Protein AF-A0A382X7W5-F1 (afdb_monomer)

Organism: NCBI:txid408172

Nearest PDB structures (foldseek):
  3k3s-assembly3_C  TM=9.653E-01  e=2.420E-07  Shigella flexneri 2a str. 2457T
  6u7l-assembly2_C  TM=8.915E-01  e=2.288E-05  Escherichia coli K-12
  6u7l-assembly1_A  TM=8.944E-01  e=7.134E-05  Escherichia coli K-12
  3laz-assembly2_B-3  TM=7.871E-01  e=1.912E-05  Escherichia coli CFT073
  6u7l-assembly1_B  TM=8.811E-01  e=1.152E-04  Escherichia coli K-12

Sequence (98 aa):
MKPPSAEFPLNEIGRLPEPVDNVAIATRRLEAGTRITTDDRSFSVSHAIMEGHRFAVRPITAGEAVLSWGLPFGTAIRDMAAGDYVCNQEILEALTVR

Structure (mmCIF, N/CA/C/O backbone):
data_AF-A0A382X7W5-F1
#
_entry.id   AF-A0A382X7W5-F1
#
loop_
_atom_site.group_PDB
_atom_site.id
_atom_site.type_symbol
_atom_site.label_atom_id
_atom_site.label_alt_id
_atom_site.label_comp_id
_atom_site.label_asym_id
_atom_site.label_entity_id
_atom_site.label_seq_id
_atom_site.pdbx_PDB_ins_code
_atom_site.Cartn_x
_atom_site.Cartn_y
_atom_site.Cartn_z
_atom_site.occupancy
_atom_site.B_iso_or_equiv
_atom_site.auth_seq_id
_atom_site.auth_comp_id
_atom_site.auth_asym_id
_atom_site.auth_atom_id
_atom_site.pdbx_PDB_model_num
ATOM 1 N N . MET A 1 1 ? 10.098 -23.887 -12.594 1.00 42.78 1 MET A N 1
ATOM 2 C CA . MET A 1 1 ? 10.520 -23.026 -11.467 1.00 42.78 1 MET A CA 1
ATOM 3 C C . MET A 1 1 ? 9.958 -21.638 -11.724 1.00 42.78 1 MET A C 1
ATOM 5 O O . MET A 1 1 ? 10.296 -21.077 -12.758 1.00 42.78 1 MET A O 1
ATOM 9 N N . LYS A 1 2 ? 9.059 -21.111 -10.876 1.00 45.31 2 LYS A N 1
ATOM 10 C CA . LYS A 1 2 ? 8.711 -19.679 -10.937 1.00 45.31 2 LYS A CA 1
ATOM 11 C C . LYS A 1 2 ? 10.022 -18.925 -10.652 1.00 45.31 2 LYS A C 1
ATOM 13 O O . LYS A 1 2 ? 10.706 -19.338 -9.711 1.00 45.31 2 LYS A O 1
ATOM 18 N N . PRO A 1 3 ? 10.443 -17.947 -11.476 1.00 52.91 3 PRO A N 1
ATOM 19 C CA . PRO A 1 3 ? 11.644 -17.174 -11.170 1.00 52.91 3 PRO A CA 1
ATOM 20 C C . PRO A 1 3 ? 11.516 -16.615 -9.747 1.00 52.91 3 PRO A C 1
ATOM 22 O O . PRO A 1 3 ? 10.380 -16.376 -9.314 1.00 52.91 3 PRO A O 1
ATOM 25 N N . PRO A 1 4 ? 12.625 -16.461 -9.000 1.00 56.28 4 PRO A N 1
ATOM 26 C CA . PRO A 1 4 ? 12.559 -15.849 -7.683 1.00 56.28 4 PRO A CA 1
ATOM 27 C C . PRO A 1 4 ? 11.823 -14.522 -7.839 1.00 56.28 4 PRO A C 1
ATOM 29 O O . PRO A 1 4 ? 12.205 -13.688 -8.661 1.00 56.28 4 PRO A O 1
ATOM 32 N N . SER A 1 5 ? 10.703 -14.389 -7.127 1.00 66.62 5 SER A N 1
ATOM 33 C CA . SER A 1 5 ? 9.972 -13.135 -7.044 1.00 66.62 5 SER A CA 1
ATOM 34 C C . SER A 1 5 ? 10.973 -12.053 -6.675 1.00 66.62 5 SER A C 1
ATOM 36 O O . SER A 1 5 ? 11.545 -12.113 -5.589 1.00 66.62 5 SER A O 1
ATOM 38 N N . ALA A 1 6 ? 11.228 -11.120 -7.589 1.00 76.62 6 ALA A N 1
ATOM 39 C CA . ALA A 1 6 ? 12.177 -10.055 -7.332 1.00 76.62 6 ALA A CA 1
ATOM 40 C C . ALA A 1 6 ? 11.731 -9.275 -6.083 1.00 76.62 6 ALA A C 1
ATOM 42 O O . ALA A 1 6 ? 10.542 -8.968 -5.919 1.00 76.62 6 ALA A O 1
ATOM 43 N N . GLU A 1 7 ? 12.685 -9.056 -5.184 1.00 92.06 7 GLU A N 1
ATOM 44 C CA . GLU A 1 7 ? 12.503 -8.397 -3.898 1.00 92.06 7 GLU A CA 1
ATOM 45 C C . GLU A 1 7 ? 13.064 -6.986 -3.986 1.00 92.06 7 GLU A C 1
ATOM 47 O O . GLU A 1 7 ? 14.201 -6.798 -4.415 1.00 92.06 7 GLU A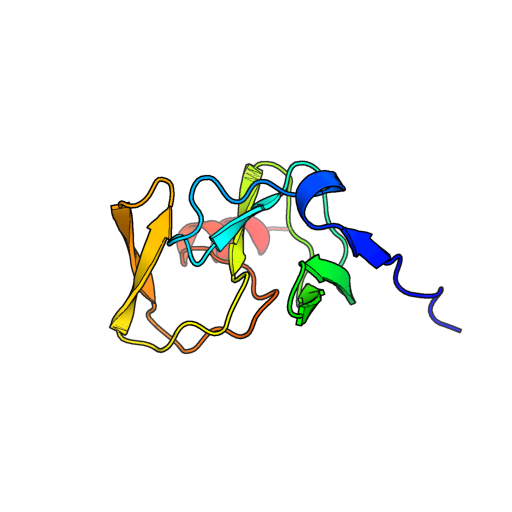 O 1
ATOM 52 N N . PHE A 1 8 ? 12.250 -6.007 -3.605 1.00 95.69 8 PHE A N 1
ATOM 53 C CA . PHE A 1 8 ? 12.604 -4.599 -3.690 1.00 95.69 8 PHE A CA 1
ATOM 54 C C . PHE A 1 8 ? 12.255 -3.878 -2.386 1.00 95.69 8 PHE A C 1
ATOM 56 O O . PHE A 1 8 ? 11.163 -4.092 -1.845 1.00 95.69 8 PHE A O 1
ATOM 63 N N . PRO A 1 9 ? 13.119 -2.971 -1.909 1.00 96.75 9 PRO A N 1
ATOM 64 C CA . PRO A 1 9 ? 12.740 -1.979 -0.913 1.00 96.75 9 PRO A CA 1
ATOM 65 C C . PRO A 1 9 ? 11.539 -1.154 -1.386 1.00 96.75 9 PRO A C 1
ATOM 67 O O . PRO A 1 9 ? 11.453 -0.779 -2.557 1.00 96.75 9 PRO A O 1
ATOM 70 N N . LEU A 1 10 ? 10.615 -0.827 -0.477 1.00 96.81 10 LEU A N 1
ATOM 71 C CA . LEU A 1 10 ? 9.412 -0.060 -0.813 1.00 96.81 10 LEU A CA 1
ATOM 72 C C . LEU A 1 10 ? 9.747 1.256 -1.521 1.00 96.81 10 LEU A C 1
ATOM 74 O O . LEU A 1 10 ? 9.074 1.600 -2.483 1.00 96.81 10 LEU A O 1
ATOM 78 N N . ASN A 1 11 ? 10.791 1.964 -1.091 1.00 96.19 11 ASN A N 1
ATOM 79 C CA . ASN A 1 11 ? 11.184 3.254 -1.665 1.00 96.19 11 ASN A CA 1
ATOM 80 C C . ASN A 1 11 ? 11.735 3.177 -3.103 1.00 96.19 11 ASN A C 1
ATOM 82 O O . ASN A 1 11 ? 11.819 4.211 -3.761 1.00 96.19 11 ASN A O 1
ATOM 86 N N . GLU A 1 12 ? 12.092 1.991 -3.602 1.00 97.19 12 GLU A N 1
ATOM 87 C CA . GLU A 1 12 ? 12.534 1.799 -4.989 1.00 97.19 12 GLU A CA 1
ATOM 88 C C . GLU A 1 12 ? 11.340 1.701 -5.952 1.00 97.19 12 GLU A C 1
ATOM 90 O O . GLU A 1 12 ? 11.411 2.133 -7.103 1.00 97.19 12 GLU A O 1
ATOM 95 N N . ILE A 1 13 ? 10.228 1.132 -5.484 1.00 97.00 13 ILE A N 1
ATOM 96 C CA . ILE A 1 13 ? 9.105 0.705 -6.337 1.00 97.00 13 ILE A CA 1
ATOM 97 C C . ILE A 1 13 ? 7.754 1.296 -5.934 1.00 97.00 13 ILE A C 1
ATOM 99 O O . ILE A 1 13 ? 6.729 1.026 -6.568 1.00 97.00 13 ILE A O 1
ATOM 103 N N . GLY A 1 14 ? 7.741 2.094 -4.874 1.00 97.06 14 GLY A N 1
ATOM 104 C CA . GLY A 1 14 ? 6.555 2.736 -4.362 1.00 97.06 14 GLY A CA 1
ATOM 105 C C . GLY A 1 14 ? 6.859 3.969 -3.521 1.00 97.06 14 GLY A C 1
ATOM 106 O O . GLY A 1 14 ? 7.984 4.238 -3.099 1.00 97.06 14 GLY A O 1
ATOM 107 N N . ARG A 1 15 ? 5.808 4.743 -3.269 1.00 97.62 15 ARG A N 1
ATOM 108 C CA . ARG A 1 15 ? 5.842 5.919 -2.408 1.00 97.62 15 ARG A CA 1
ATOM 109 C C . ARG A 1 15 ? 4.810 5.774 -1.305 1.00 97.62 15 ARG A C 1
ATOM 111 O O . ARG A 1 15 ? 3.616 5.742 -1.588 1.00 97.62 15 ARG A O 1
ATOM 118 N N . LEU A 1 16 ? 5.280 5.730 -0.063 1.00 97.06 16 LEU A N 1
ATOM 119 C CA . LEU A 1 16 ? 4.468 5.969 1.126 1.00 97.06 16 LEU A CA 1
ATOM 120 C C . LEU A 1 16 ? 4.594 7.466 1.463 1.00 97.06 16 LEU A C 1
ATOM 122 O O . LEU A 1 16 ? 5.713 7.892 1.757 1.00 97.06 16 LEU A O 1
ATOM 126 N N . PRO A 1 17 ? 3.537 8.287 1.307 1.00 96.12 17 PRO A N 1
ATOM 127 C CA . PRO A 1 17 ? 3.654 9.734 1.490 1.00 96.12 17 PRO A CA 1
ATOM 128 C C . PRO A 1 17 ? 4.038 10.125 2.920 1.00 96.12 17 PRO A C 1
ATOM 130 O O . PRO A 1 17 ? 5.015 10.850 3.086 1.00 96.12 17 PRO A O 1
ATOM 133 N N . GLU A 1 18 ? 3.321 9.600 3.916 1.00 96.88 18 GLU A N 1
ATOM 134 C CA . GLU A 1 18 ? 3.549 9.866 5.340 1.00 96.88 18 GLU A CA 1
ATOM 135 C C . GLU A 1 18 ? 3.692 8.567 6.154 1.00 96.88 18 GLU A C 1
ATOM 137 O O . GLU A 1 18 ? 3.068 7.562 5.813 1.00 96.88 18 GLU A O 1
ATOM 142 N N . PRO A 1 19 ? 4.436 8.553 7.281 1.00 94.56 19 PRO A N 1
ATOM 143 C CA . PRO A 1 19 ? 4.590 7.351 8.113 1.00 94.56 19 PRO A CA 1
ATOM 144 C C . PRO A 1 19 ? 3.278 6.792 8.682 1.00 94.56 19 PRO A C 1
ATOM 146 O O . PRO A 1 19 ? 3.193 5.604 8.989 1.00 94.56 19 PRO A O 1
ATOM 149 N N . VAL A 1 20 ? 2.260 7.645 8.845 1.00 96.38 20 VAL A N 1
ATOM 150 C CA . VAL A 1 20 ? 0.926 7.250 9.328 1.00 96.38 20 VAL A CA 1
ATOM 151 C C . VAL A 1 20 ? 0.086 6.566 8.240 1.00 96.38 20 VAL A C 1
ATOM 153 O O . VAL A 1 20 ? -0.906 5.903 8.553 1.00 96.38 20 VAL A O 1
ATOM 156 N N . ASP A 1 21 ? 0.474 6.701 6.969 1.00 97.44 21 ASP A N 1
ATOM 157 C CA . ASP A 1 21 ? -0.277 6.147 5.851 1.00 97.44 21 ASP A CA 1
ATOM 158 C C . ASP A 1 21 ? -0.248 4.616 5.863 1.00 97.44 21 ASP A C 1
ATOM 160 O O . ASP A 1 21 ? 0.729 3.965 6.242 1.00 97.44 21 ASP A O 1
ATOM 164 N N . ASN A 1 22 ? -1.348 4.016 5.419 1.00 97.44 22 ASN A N 1
ATOM 165 C CA . ASN A 1 22 ? -1.491 2.563 5.337 1.00 97.44 22 ASN A CA 1
ATOM 166 C C . ASN A 1 22 ? -1.502 2.040 3.899 1.00 97.44 22 ASN A C 1
ATOM 168 O O . ASN A 1 22 ? -1.527 0.823 3.694 1.00 97.44 22 ASN A O 1
ATOM 172 N N . VAL A 1 23 ? -1.377 2.934 2.916 1.00 97.44 23 VAL A N 1
ATOM 173 C CA . VAL A 1 23 ? -1.229 2.588 1.504 1.00 97.44 23 VAL A CA 1
ATOM 174 C C . VAL A 1 23 ? -0.068 3.333 0.858 1.00 97.44 23 VAL A C 1
ATOM 176 O O . VAL A 1 23 ? 0.163 4.509 1.128 1.00 97.44 23 VAL A O 1
ATOM 179 N N . ALA A 1 24 ? 0.638 2.652 -0.037 1.00 97.69 24 ALA A N 1
ATOM 180 C CA . ALA A 1 24 ? 1.656 3.244 -0.894 1.00 97.69 24 ALA A CA 1
ATOM 181 C C . ALA A 1 24 ? 1.171 3.295 -2.342 1.00 97.69 24 ALA A C 1
ATOM 183 O O . ALA A 1 24 ? 0.291 2.536 -2.744 1.00 97.69 24 ALA A O 1
ATOM 184 N N . ILE A 1 25 ? 1.761 4.192 -3.125 1.00 97.62 25 ILE A N 1
ATOM 185 C CA . ILE A 1 2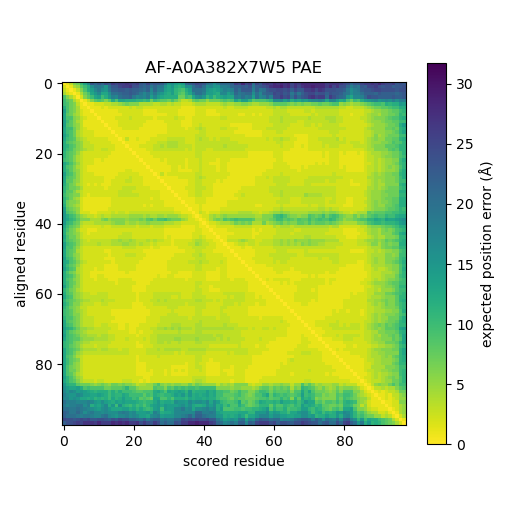5 ? 1.518 4.345 -4.561 1.00 97.62 25 ILE A CA 1
ATOM 186 C C . ILE A 1 25 ? 2.639 3.634 -5.306 1.00 97.62 25 ILE A C 1
ATOM 188 O O . ILE A 1 25 ? 3.804 3.898 -5.024 1.00 97.62 25 ILE A O 1
ATOM 192 N N . ALA A 1 26 ? 2.318 2.759 -6.253 1.00 97.50 26 ALA A N 1
ATOM 193 C CA . ALA A 1 26 ? 3.323 2.116 -7.092 1.00 97.50 26 ALA A CA 1
ATOM 194 C C . ALA A 1 26 ? 3.956 3.137 -8.053 1.00 97.50 26 ALA A C 1
ATOM 196 O O . ALA A 1 26 ? 3.243 3.847 -8.761 1.00 97.50 26 ALA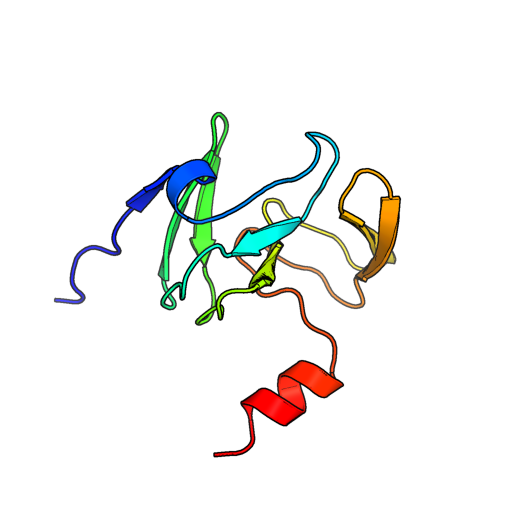 A O 1
ATOM 197 N N . THR A 1 27 ? 5.289 3.208 -8.100 1.00 97.88 27 THR A N 1
ATOM 198 C CA . THR A 1 27 ? 6.036 4.109 -9.009 1.00 97.88 27 THR A CA 1
ATOM 199 C C . THR A 1 27 ? 6.361 3.462 -10.355 1.00 97.88 27 THR A C 1
ATOM 201 O O . THR A 1 27 ? 6.926 4.101 -11.234 1.00 97.88 27 THR A O 1
ATOM 204 N N . ARG A 1 28 ? 6.017 2.181 -10.510 1.00 96.19 28 ARG A N 1
ATOM 205 C CA . ARG A 1 28 ? 6.097 1.399 -11.745 1.00 96.19 28 ARG A CA 1
ATOM 206 C C . ARG A 1 28 ? 5.100 0.246 -11.678 1.00 96.19 28 ARG A C 1
ATOM 208 O O . ARG A 1 28 ? 4.542 -0.028 -10.616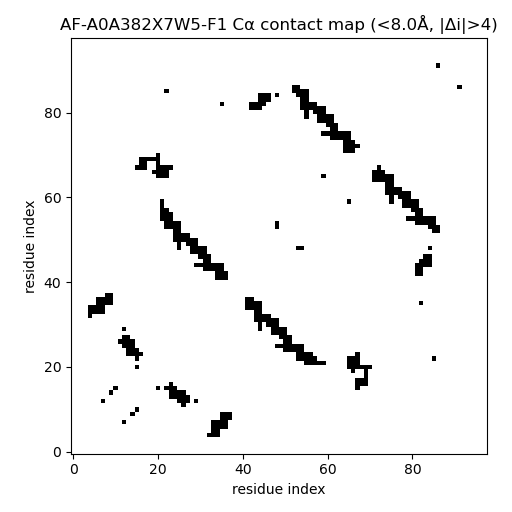 1.00 96.19 28 ARG A O 1
ATOM 215 N N . ARG A 1 29 ? 4.925 -0.483 -12.781 1.00 95.00 29 ARG A N 1
ATOM 216 C CA . ARG A 1 29 ? 4.163 -1.740 -12.770 1.00 95.00 29 ARG A CA 1
ATOM 217 C C . ARG A 1 29 ? 4.818 -2.766 -11.837 1.00 95.00 29 ARG A C 1
ATOM 219 O O . ARG A 1 29 ? 6.010 -3.043 -11.962 1.00 95.00 29 ARG A O 1
ATOM 226 N N . LEU A 1 30 ? 4.027 -3.344 -10.937 1.00 94.81 30 LEU A N 1
ATOM 227 C CA . LEU A 1 30 ? 4.418 -4.444 -10.055 1.00 94.81 30 LEU A CA 1
ATOM 228 C C . LEU A 1 30 ? 3.703 -5.713 -10.510 1.00 94.81 30 LEU A C 1
ATOM 230 O O . LEU A 1 30 ? 2.492 -5.695 -10.732 1.00 94.81 30 LEU A O 1
ATOM 234 N N . GLU A 1 31 ? 4.434 -6.815 -10.646 1.00 94.06 31 GLU A N 1
ATOM 235 C CA . GLU A 1 31 ? 3.831 -8.102 -10.984 1.00 94.06 31 GLU A CA 1
ATOM 236 C C . GLU A 1 31 ? 3.274 -8.786 -9.733 1.00 94.06 31 GLU A C 1
ATOM 238 O O . GLU A 1 31 ? 3.767 -8.607 -8.616 1.00 94.06 31 GLU A O 1
ATOM 243 N N . ALA A 1 32 ? 2.275 -9.647 -9.926 1.00 92.69 32 ALA A N 1
ATOM 244 C CA . ALA A 1 32 ? 1.767 -10.476 -8.842 1.00 92.69 32 ALA A CA 1
ATOM 245 C C . ALA A 1 32 ? 2.887 -11.355 -8.256 1.00 92.69 32 ALA A C 1
ATOM 247 O O . ALA A 1 32 ? 3.557 -12.130 -8.951 1.00 92.69 32 ALA A O 1
ATOM 248 N N . GLY A 1 33 ? 3.059 -11.266 -6.942 1.00 94.00 33 GLY A N 1
ATOM 249 C CA . GLY A 1 33 ? 4.111 -11.940 -6.202 1.00 94.00 33 GLY A CA 1
ATOM 250 C C . GLY A 1 33 ? 5.430 -11.177 -6.115 1.00 94.00 33 GLY A C 1
ATOM 251 O O . GLY A 1 33 ? 6.344 -11.737 -5.517 1.00 94.00 33 GLY A O 1
ATOM 252 N N . THR A 1 34 ? 5.561 -9.956 -6.656 1.00 95.12 34 THR A N 1
ATOM 253 C CA . THR A 1 34 ? 6.690 -9.063 -6.331 1.00 95.12 34 THR A CA 1
ATOM 254 C C . THR A 1 34 ? 6.793 -8.915 -4.814 1.00 95.12 34 THR A C 1
ATOM 256 O O . THR A 1 34 ? 5.782 -8.667 -4.152 1.00 95.12 34 THR A O 1
ATOM 259 N N . ARG A 1 35 ? 7.994 -9.096 -4.254 1.00 96.69 35 ARG A N 1
ATOM 260 C CA . ARG A 1 35 ? 8.229 -8.982 -2.811 1.00 96.69 35 ARG A CA 1
ATOM 261 C C . ARG A 1 35 ? 8.677 -7.562 -2.482 1.00 96.69 35 ARG A C 1
ATOM 263 O O . ARG A 1 35 ? 9.545 -7.015 -3.155 1.00 96.69 35 ARG A O 1
ATOM 270 N N . ILE A 1 36 ? 8.064 -6.978 -1.463 1.00 96.56 36 ILE A N 1
ATOM 271 C CA . ILE A 1 36 ? 8.332 -5.622 -0.995 1.00 96.56 36 ILE A CA 1
ATOM 272 C C . ILE A 1 36 ? 8.862 -5.707 0.430 1.00 96.56 36 ILE A C 1
ATOM 274 O O . ILE A 1 36 ? 8.262 -6.392 1.263 1.00 96.56 36 ILE A O 1
ATOM 278 N N . THR A 1 37 ? 9.957 -5.005 0.706 1.00 96.69 37 THR A N 1
ATOM 279 C CA . THR A 1 37 ? 10.517 -4.850 2.052 1.00 96.69 37 THR A CA 1
ATOM 280 C C . THR A 1 37 ? 10.348 -3.424 2.561 1.00 96.69 37 THR A C 1
ATOM 282 O O . THR A 1 37 ? 10.536 -2.448 1.833 1.00 96.69 37 THR A O 1
ATOM 285 N N . THR A 1 38 ? 9.983 -3.298 3.832 1.00 91.19 38 THR A N 1
ATOM 286 C CA . THR A 1 38 ? 10.107 -2.068 4.624 1.00 91.19 38 THR A CA 1
ATOM 287 C C . THR A 1 38 ? 10.996 -2.361 5.830 1.00 91.19 38 THR A C 1
ATOM 289 O O . THR A 1 38 ? 11.403 -3.506 6.030 1.00 91.19 38 THR A O 1
ATOM 292 N N . ASP A 1 39 ? 11.296 -1.345 6.636 1.00 86.38 39 ASP A N 1
ATOM 293 C CA . ASP A 1 39 ? 12.214 -1.475 7.776 1.00 86.38 39 ASP A CA 1
ATOM 294 C C . ASP A 1 39 ? 11.807 -2.585 8.769 1.00 86.38 39 ASP A C 1
ATOM 296 O O . ASP A 1 39 ? 12.659 -3.210 9.394 1.00 86.38 39 ASP A O 1
ATOM 300 N N . ASP A 1 40 ? 10.506 -2.853 8.895 1.00 88.19 40 ASP A N 1
ATOM 301 C CA . ASP A 1 40 ? 9.900 -3.735 9.897 1.00 88.19 40 ASP A CA 1
ATOM 302 C C . ASP A 1 40 ? 9.233 -5.003 9.330 1.00 88.19 40 ASP A C 1
ATOM 304 O O . ASP A 1 40 ? 8.857 -5.895 10.095 1.00 88.19 40 ASP A O 1
ATOM 308 N N . ARG A 1 41 ? 9.044 -5.114 8.008 1.00 89.81 41 ARG A N 1
ATOM 309 C CA . ARG A 1 41 ? 8.234 -6.190 7.404 1.00 89.81 41 ARG A CA 1
ATOM 310 C C . ARG A 1 41 ? 8.619 -6.490 5.962 1.00 89.81 41 ARG A C 1
ATOM 312 O O . ARG A 1 41 ? 9.183 -5.672 5.243 1.00 89.81 41 ARG A O 1
ATOM 319 N N . SER A 1 42 ? 8.219 -7.676 5.515 1.00 95.00 42 SER A N 1
ATOM 320 C CA . SER A 1 42 ? 8.185 -8.029 4.098 1.00 95.00 42 SER A CA 1
ATOM 321 C C . SER A 1 42 ? 6.825 -8.608 3.742 1.00 95.00 42 SER A C 1
ATOM 323 O O . SER A 1 42 ? 6.211 -9.327 4.532 1.00 95.00 42 SER A O 1
ATOM 325 N N . PHE A 1 43 ? 6.339 -8.282 2.554 1.00 96.19 43 PHE A N 1
ATOM 326 C CA . PHE A 1 43 ? 5.083 -8.803 2.026 1.00 96.19 43 PHE A CA 1
ATOM 327 C C . PHE A 1 43 ? 5.186 -8.963 0.513 1.00 96.19 43 PHE A C 1
ATOM 329 O O . PHE A 1 43 ? 6.160 -8.550 -0.113 1.00 96.19 43 PHE A O 1
ATOM 336 N N . SER A 1 44 ? 4.214 -9.636 -0.089 1.00 96.19 44 SER A N 1
ATOM 337 C CA . SER A 1 44 ? 4.160 -9.814 -1.538 1.00 96.19 44 SER A CA 1
ATOM 338 C C . SER A 1 44 ? 2.886 -9.210 -2.080 1.00 96.19 44 SER A C 1
ATOM 340 O O . SER A 1 44 ? 1.837 -9.297 -1.449 1.00 96.19 44 SER A O 1
ATOM 342 N N . VAL A 1 45 ? 2.982 -8.616 -3.261 1.00 94.31 45 VAL A N 1
ATOM 343 C CA . VAL A 1 45 ? 1.816 -8.056 -3.927 1.00 94.31 45 VAL A CA 1
ATOM 344 C C . VAL A 1 45 ? 0.887 -9.184 -4.379 1.00 94.31 45 VAL A C 1
ATOM 346 O O . VAL A 1 45 ? 1.340 -10.108 -5.059 1.00 94.31 45 VAL A O 1
ATOM 349 N N . SER A 1 46 ? -0.400 -9.133 -4.022 1.00 88.12 46 SER A N 1
ATOM 350 C CA . SER A 1 46 ? -1.341 -10.223 -4.332 1.00 88.12 46 SER A CA 1
ATOM 351 C C . SER A 1 46 ? -1.742 -10.280 -5.812 1.00 88.12 46 SER A C 1
ATOM 353 O O . SER A 1 46 ? -1.993 -11.360 -6.345 1.00 88.12 46 SER A O 1
ATOM 355 N N . HIS A 1 47 ? -1.741 -9.133 -6.495 1.00 89.75 47 HIS A N 1
ATOM 356 C CA . HIS A 1 47 ? -2.128 -8.970 -7.899 1.00 89.75 47 HIS A CA 1
ATOM 357 C C . HIS A 1 47 ? -1.132 -8.067 -8.634 1.00 89.75 47 HIS A C 1
ATOM 359 O O . HIS A 1 47 ? -0.264 -7.460 -8.016 1.00 89.75 47 HIS A O 1
ATOM 365 N N . ALA A 1 48 ? -1.236 -7.963 -9.960 1.00 91.81 48 ALA A N 1
ATOM 366 C CA . ALA A 1 48 ? -0.479 -6.936 -10.667 1.00 91.81 48 ALA A CA 1
ATOM 367 C C . ALA A 1 48 ? -0.993 -5.542 -10.262 1.00 91.81 48 ALA A C 1
ATOM 369 O O . ALA A 1 48 ? -2.203 -5.320 -10.242 1.00 91.81 48 ALA A O 1
ATOM 370 N N . ILE A 1 49 ? -0.085 -4.611 -9.967 1.00 93.19 49 ILE A N 1
ATOM 371 C CA . ILE A 1 49 ? -0.415 -3.213 -9.659 1.00 93.19 49 ILE A CA 1
ATOM 372 C C . ILE A 1 49 ? 0.162 -2.331 -10.754 1.00 93.19 49 ILE A C 1
ATOM 374 O O . ILE A 1 49 ? 1.352 -2.401 -11.055 1.00 93.19 49 ILE A O 1
ATOM 378 N N . MET A 1 50 ? -0.679 -1.485 -11.338 1.00 93.19 50 MET A N 1
ATOM 379 C CA . MET A 1 50 ? -0.253 -0.500 -12.326 1.00 93.19 50 MET A CA 1
ATOM 380 C C . MET A 1 50 ? 0.380 0.721 -11.654 1.00 93.19 50 MET A C 1
ATOM 382 O O . MET A 1 50 ? 0.011 1.095 -10.539 1.00 93.19 50 MET A O 1
ATOM 386 N N . GLU A 1 51 ? 1.317 1.353 -12.356 1.00 95.69 51 GLU A N 1
ATOM 387 C CA . GLU A 1 51 ? 1.916 2.621 -11.938 1.00 95.69 51 GLU A CA 1
ATOM 388 C C . GLU A 1 51 ? 0.837 3.656 -11.580 1.00 95.69 51 GLU A C 1
ATOM 390 O O . GLU A 1 51 ? -0.178 3.775 -12.264 1.00 95.69 51 GLU A O 1
ATOM 395 N N . GLY A 1 52 ? 1.037 4.377 -10.476 1.00 94.62 52 GLY A N 1
ATOM 396 C CA . GLY A 1 52 ? 0.103 5.379 -9.964 1.00 94.62 52 GLY A CA 1
ATOM 397 C C . GLY A 1 52 ? -1.034 4.819 -9.104 1.00 94.62 52 GLY A C 1
ATOM 398 O O . GLY A 1 52 ? -1.688 5.583 -8.391 1.00 94.62 52 GLY A O 1
ATOM 399 N N . HIS A 1 53 ? -1.255 3.502 -9.093 1.00 94.88 53 HIS A N 1
ATOM 400 C CA . HIS A 1 53 ? -2.269 2.904 -8.230 1.00 94.88 53 HIS A CA 1
ATOM 401 C C . HIS A 1 53 ? -1.720 2.522 -6.853 1.00 94.88 53 HIS A C 1
ATOM 403 O O . HIS A 1 53 ? -0.510 2.474 -6.623 1.00 94.88 53 HIS A O 1
ATOM 409 N N . ARG A 1 54 ? -2.639 2.269 -5.915 1.00 95.94 54 ARG A N 1
ATOM 410 C CA . ARG A 1 54 ? -2.319 2.083 -4.502 1.00 95.94 54 ARG A CA 1
ATOM 411 C C . ARG A 1 54 ? -2.368 0.628 -4.067 1.00 95.94 54 ARG A C 1
ATOM 413 O O . ARG A 1 54 ? -3.132 -0.174 -4.600 1.00 95.94 54 ARG A O 1
ATOM 420 N N . PHE A 1 55 ? -1.583 0.317 -3.048 1.00 96.88 55 PHE A N 1
ATOM 421 C CA . PHE A 1 55 ? -1.615 -0.961 -2.354 1.00 96.88 55 PHE A CA 1
ATOM 422 C C . PHE A 1 55 ? -1.397 -0.793 -0.864 1.00 96.88 55 PHE A C 1
ATOM 424 O O . PHE A 1 55 ? -0.722 0.137 -0.425 1.00 96.88 55 PHE A O 1
ATOM 431 N N . ALA A 1 56 ? -1.973 -1.705 -0.092 1.00 97.38 56 ALA A N 1
ATOM 432 C CA . ALA A 1 56 ? -1.839 -1.718 1.350 1.00 97.38 56 ALA A CA 1
ATOM 433 C C . ALA A 1 56 ? -0.393 -2.051 1.736 1.00 97.38 56 ALA A C 1
ATOM 435 O O . ALA A 1 56 ? 0.171 -3.034 1.262 1.00 97.38 56 ALA A O 1
ATOM 436 N N . VAL A 1 57 ? 0.220 -1.251 2.607 1.00 96.69 57 VAL A N 1
ATOM 437 C CA . VAL A 1 57 ? 1.561 -1.553 3.144 1.00 96.69 57 VAL A CA 1
ATOM 438 C C . VAL A 1 57 ? 1.498 -2.328 4.456 1.00 96.69 57 VAL A C 1
ATOM 440 O O . VAL A 1 57 ? 2.493 -2.903 4.874 1.00 96.69 57 VAL A O 1
ATOM 443 N N . ARG A 1 58 ? 0.326 -2.373 5.091 1.00 96.19 58 ARG A N 1
ATOM 444 C CA . ARG A 1 58 ? 0.017 -3.134 6.307 1.00 96.19 58 ARG A CA 1
ATOM 445 C C . ARG A 1 58 ? -1.407 -3.687 6.218 1.00 96.19 58 ARG A C 1
ATOM 447 O O . ARG A 1 58 ? -2.154 -3.214 5.364 1.00 96.19 58 ARG A O 1
ATOM 454 N N . PRO A 1 59 ? -1.812 -4.627 7.089 1.00 97.06 59 PRO A N 1
ATOM 455 C CA . PRO A 1 59 ? -3.214 -5.006 7.189 1.00 97.06 59 PRO A CA 1
ATOM 456 C C . PRO A 1 59 ? -4.116 -3.792 7.465 1.00 97.06 59 PRO A C 1
ATOM 458 O O . PRO A 1 59 ? -3.754 -2.920 8.264 1.00 97.06 59 PRO A O 1
ATOM 461 N N . ILE A 1 60 ? -5.265 -3.748 6.791 1.00 97.75 60 ILE A N 1
ATOM 462 C CA . ILE A 1 60 ? -6.320 -2.742 6.966 1.00 97.75 60 ILE A CA 1
ATOM 463 C C . ILE A 1 60 ? -7.629 -3.504 7.172 1.00 97.75 60 ILE A C 1
ATOM 465 O O . ILE A 1 60 ? -8.005 -4.317 6.327 1.00 97.75 60 ILE A O 1
ATOM 469 N N . THR A 1 61 ? -8.302 -3.265 8.294 1.00 97.88 61 THR A N 1
ATOM 470 C CA . THR A 1 61 ? -9.552 -3.973 8.634 1.00 97.88 61 THR A CA 1
ATOM 471 C C . THR A 1 61 ? -10.744 -3.304 7.953 1.00 97.88 61 THR A C 1
ATOM 473 O O . THR A 1 61 ? -10.73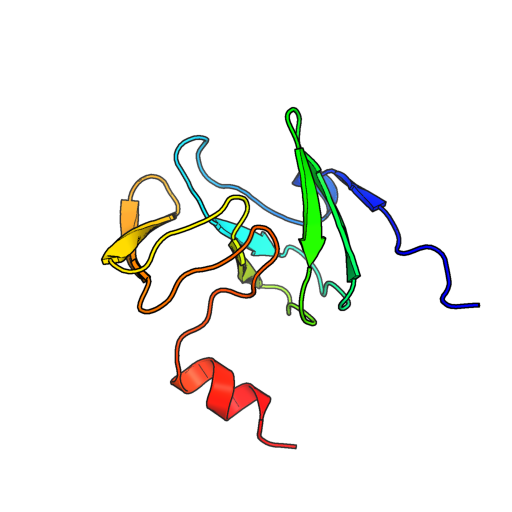8 -2.090 7.746 1.00 97.88 61 THR A O 1
ATOM 476 N N . ALA A 1 62 ? -11.795 -4.056 7.630 1.00 96.94 62 ALA A N 1
ATOM 477 C CA . ALA A 1 62 ? -13.063 -3.481 7.190 1.00 96.94 62 ALA A CA 1
ATOM 478 C C . ALA A 1 62 ? -13.553 -2.397 8.176 1.00 96.94 62 ALA A C 1
ATOM 480 O O . ALA A 1 62 ? -13.526 -2.574 9.393 1.00 96.94 62 ALA A O 1
ATOM 481 N N . GLY A 1 63 ? -13.989 -1.256 7.646 1.00 97.06 63 GLY A N 1
ATOM 482 C CA . GLY A 1 63 ? -14.373 -0.073 8.417 1.00 97.06 63 GLY A CA 1
ATOM 483 C C . GLY A 1 63 ? -13.211 0.850 8.803 1.00 97.06 63 GLY A C 1
ATOM 484 O O . GLY A 1 63 ? -13.461 1.988 9.198 1.00 97.06 63 GLY A O 1
ATOM 485 N N . GLU A 1 64 ? -11.951 0.424 8.659 1.00 98.00 64 GLU A N 1
ATOM 486 C CA . GLU A 1 64 ? -10.787 1.279 8.908 1.00 98.00 64 GLU A CA 1
ATOM 487 C C . GLU A 1 6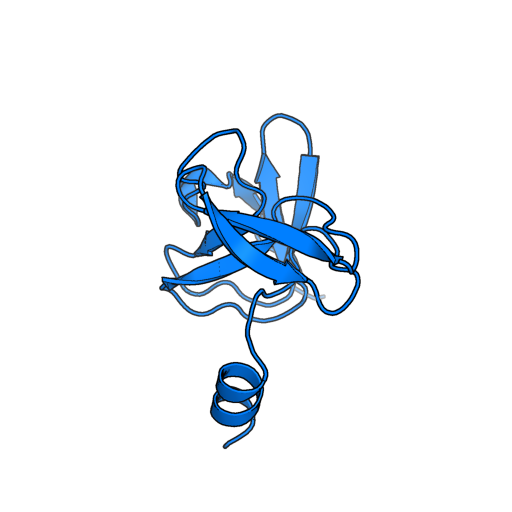4 ? -10.614 2.315 7.786 1.00 98.00 64 GLU A C 1
ATOM 489 O O . GLU A 1 64 ? -10.909 2.069 6.610 1.00 98.00 64 GLU A O 1
ATOM 494 N N . ALA A 1 65 ? -10.116 3.497 8.151 1.00 97.62 65 ALA A N 1
ATOM 495 C CA . ALA A 1 65 ? -9.774 4.536 7.195 1.00 97.62 65 ALA A CA 1
ATOM 496 C C . ALA A 1 65 ? -8.562 4.133 6.344 1.00 97.62 65 ALA A C 1
ATOM 498 O O . ALA A 1 65 ? -7.534 3.693 6.859 1.00 97.62 65 ALA A O 1
ATOM 499 N N . VAL A 1 66 ? -8.657 4.351 5.037 1.00 97.56 66 VAL A N 1
ATOM 500 C CA . VAL A 1 66 ? -7.530 4.262 4.107 1.00 97.56 66 VAL A CA 1
ATOM 501 C C . VAL A 1 66 ? -6.877 5.641 4.043 1.00 97.56 66 VAL A C 1
ATOM 503 O O . VAL A 1 66 ? -7.533 6.625 3.691 1.00 97.56 66 VAL A O 1
ATOM 506 N N . LEU A 1 67 ? -5.606 5.715 4.431 1.00 98.00 67 LEU A N 1
ATOM 507 C CA . LEU A 1 67 ? -4.869 6.952 4.672 1.00 98.00 67 LEU A CA 1
ATOM 508 C C . LEU A 1 67 ? -3.804 7.178 3.603 1.00 98.00 67 LEU A C 1
ATOM 510 O O . LEU A 1 67 ? -3.018 6.278 3.306 1.00 98.00 67 LEU A O 1
ATOM 514 N N . SER A 1 68 ? -3.770 8.385 3.047 1.00 96.19 68 SER A N 1
ATOM 515 C CA . SER A 1 68 ? -2.720 8.836 2.137 1.00 96.19 68 SER A CA 1
ATOM 516 C C . SER A 1 68 ? -2.479 10.329 2.359 1.00 96.19 68 SER A C 1
ATOM 518 O O . SER A 1 68 ? -3.443 11.083 2.493 1.00 96.19 68 SER A O 1
ATOM 520 N N . TRP A 1 69 ? -1.215 10.759 2.405 1.00 96.94 69 TRP A N 1
ATOM 521 C CA . TRP A 1 69 ? -0.830 12.116 2.829 1.00 96.94 69 TRP A CA 1
ATOM 522 C C . TRP A 1 69 ? -1.368 12.477 4.222 1.00 96.94 69 TRP A C 1
ATOM 524 O O . TRP A 1 69 ? -1.792 13.605 4.467 1.00 96.94 69 TRP A O 1
ATOM 534 N N . GLY A 1 70 ? -1.406 11.503 5.133 1.00 96.81 70 GLY A N 1
ATOM 535 C CA . GLY A 1 70 ? -1.886 11.685 6.500 1.00 96.81 70 GLY A CA 1
ATOM 536 C C . GLY A 1 70 ? -3.394 11.901 6.630 1.00 96.81 70 GLY A C 1
ATOM 537 O O . GLY A 1 70 ? -3.874 12.165 7.732 1.00 96.81 70 GLY A O 1
ATOM 538 N N . LEU A 1 71 ? -4.152 11.791 5.534 1.00 97.19 71 LEU A N 1
ATOM 539 C CA . LEU A 1 71 ? -5.583 12.070 5.502 1.00 97.19 71 LEU A CA 1
ATOM 540 C C . LEU A 1 71 ? -6.388 10.848 5.046 1.00 97.19 71 LEU A C 1
ATOM 542 O O . LEU A 1 71 ? -5.961 10.117 4.146 1.00 97.19 71 LEU A O 1
ATOM 546 N N . PRO A 1 72 ? -7.579 10.628 5.632 1.00 97.00 72 PRO A N 1
ATOM 547 C CA . PRO A 1 72 ? -8.490 9.604 5.157 1.00 97.00 72 PRO A CA 1
ATOM 548 C C . PRO A 1 72 ? -9.072 10.011 3.805 1.00 97.00 72 PRO A C 1
ATOM 550 O O . PRO A 1 72 ? -9.638 11.093 3.662 1.00 97.00 72 PRO A O 1
ATOM 553 N N . PHE A 1 73 ? -8.970 9.122 2.821 1.00 94.31 73 PHE A N 1
ATOM 554 C CA . PHE A 1 73 ? -9.597 9.310 1.506 1.00 94.31 73 PHE A CA 1
ATOM 555 C C . PHE A 1 73 ? -10.591 8.196 1.156 1.00 94.31 73 PHE A C 1
ATOM 557 O O . PHE A 1 73 ? -11.242 8.244 0.115 1.00 94.31 73 PHE A O 1
ATOM 564 N N . GLY A 1 74 ? -10.721 7.192 2.021 1.00 93.75 74 GLY A N 1
ATOM 565 C CA . GLY A 1 74 ? -11.679 6.111 1.862 1.00 93.75 74 GLY A CA 1
ATOM 566 C C . GLY A 1 74 ? -11.824 5.282 3.130 1.00 93.75 74 GLY A C 1
ATOM 567 O O . GLY A 1 74 ? -11.082 5.457 4.098 1.00 93.75 74 GLY A O 1
ATOM 568 N N . THR A 1 75 ? -12.770 4.352 3.095 1.00 95.94 75 THR A N 1
ATOM 569 C CA . THR A 1 75 ? -13.007 3.368 4.153 1.00 95.94 75 THR A CA 1
ATOM 570 C C . THR A 1 75 ? -12.928 1.982 3.539 1.00 95.94 75 THR A C 1
ATOM 572 O O . THR A 1 75 ? -13.536 1.726 2.498 1.00 95.94 75 THR A O 1
ATOM 575 N N . ALA A 1 76 ? -12.167 1.086 4.161 1.00 95.81 76 ALA A N 1
ATOM 576 C CA . ALA A 1 76 ? -12.055 -0.283 3.690 1.00 95.81 76 ALA A CA 1
ATOM 577 C C . ALA A 1 76 ? -13.414 -0.994 3.805 1.00 95.81 76 ALA A C 1
ATOM 579 O O . ALA A 1 76 ? -14.008 -1.044 4.876 1.00 95.81 76 ALA A O 1
ATOM 580 N N . ILE A 1 77 ? -13.914 -1.557 2.705 1.00 94.31 77 ILE A N 1
ATOM 581 C CA . ILE A 1 77 ? -15.185 -2.311 2.689 1.00 94.31 77 ILE A CA 1
ATOM 582 C C . ILE A 1 77 ? -15.001 -3.801 3.011 1.00 94.31 77 ILE A C 1
ATOM 584 O O . ILE A 1 77 ? -15.972 -4.529 3.192 1.00 94.31 77 ILE A O 1
ATOM 588 N N . ARG A 1 78 ? -13.747 -4.254 3.054 1.00 94.38 78 ARG A N 1
ATOM 589 C CA . ARG A 1 78 ? -13.314 -5.605 3.412 1.00 94.38 78 ARG A CA 1
ATOM 590 C C . ARG A 1 78 ? -11.950 -5.528 4.083 1.00 94.38 78 ARG A C 1
ATOM 592 O O . ARG A 1 78 ? -11.240 -4.538 3.907 1.00 94.38 78 ARG A O 1
ATOM 599 N N . ASP A 1 79 ? -11.559 -6.605 4.744 1.00 96.62 79 ASP A N 1
ATOM 600 C CA . ASP A 1 79 ? -10.188 -6.758 5.214 1.00 96.62 79 ASP A CA 1
ATOM 601 C C . ASP A 1 79 ? -9.220 -6.824 4.024 1.00 96.62 79 ASP A C 1
ATOM 603 O O . ASP A 1 79 ? -9.510 -7.438 2.988 1.00 96.62 79 ASP A O 1
ATOM 607 N N . MET A 1 80 ? -8.067 -6.180 4.175 1.00 96.31 80 MET A N 1
ATOM 608 C CA . MET A 1 80 ? -6.979 -6.163 3.201 1.00 96.31 80 MET A CA 1
ATOM 609 C C . MET A 1 80 ? -5.681 -6.578 3.880 1.00 96.31 80 MET A C 1
ATOM 611 O O . MET A 1 80 ? -5.321 -6.044 4.930 1.00 96.31 80 MET A O 1
ATOM 615 N N . ALA A 1 81 ? -4.963 -7.516 3.268 1.00 97.06 81 ALA A N 1
ATOM 616 C CA . ALA A 1 81 ? -3.620 -7.884 3.700 1.00 97.06 81 ALA A CA 1
ATOM 617 C C . ALA A 1 81 ? -2.584 -6.863 3.199 1.00 97.06 81 ALA A C 1
ATOM 619 O O . ALA A 1 81 ? -2.826 -6.120 2.249 1.00 97.06 81 ALA A O 1
ATOM 620 N N . ALA A 1 82 ? -1.387 -6.852 3.791 1.00 97.00 82 ALA A N 1
ATOM 621 C CA . ALA A 1 82 ? -0.271 -6.112 3.202 1.00 97.00 82 ALA A CA 1
ATOM 622 C C . ALA A 1 82 ? 0.042 -6.658 1.795 1.00 97.00 82 ALA A C 1
ATOM 624 O O . ALA A 1 82 ? 0.120 -7.869 1.596 1.00 97.00 82 ALA A O 1
ATOM 625 N N . GLY A 1 83 ? 0.224 -5.762 0.828 1.00 96.31 83 GLY A N 1
ATOM 626 C CA . GLY A 1 83 ? 0.390 -6.083 -0.589 1.00 96.31 83 GLY A CA 1
ATOM 627 C C . GLY A 1 83 ? -0.918 -6.210 -1.367 1.00 96.31 83 GLY A C 1
ATOM 628 O O . GLY A 1 83 ? -0.866 -6.394 -2.585 1.00 96.31 83 GLY A O 1
ATOM 629 N N . ASP A 1 84 ? -2.078 -6.091 -0.714 1.00 96.31 84 ASP A N 1
ATOM 630 C CA . ASP A 1 84 ? -3.348 -6.063 -1.430 1.00 96.31 84 ASP A CA 1
ATOM 631 C C . ASP A 1 84 ? -3.510 -4.792 -2.249 1.00 96.31 84 ASP A C 1
ATOM 633 O O . ASP A 1 84 ? -3.178 -3.683 -1.823 1.00 96.31 84 ASP A O 1
AT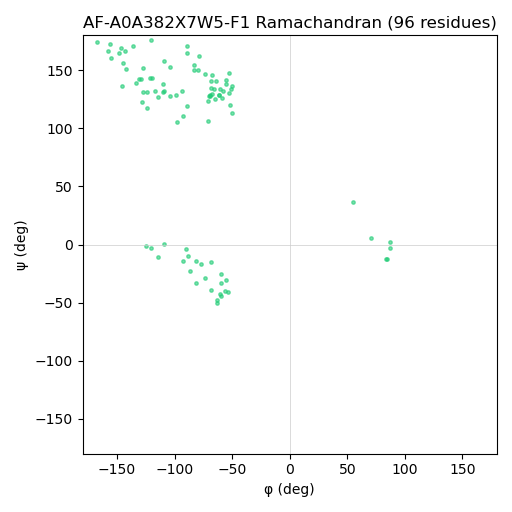OM 637 N N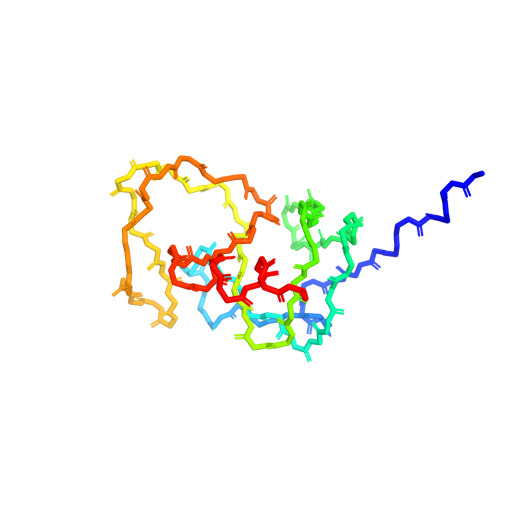 . TYR A 1 85 ? -4.076 -4.978 -3.435 1.00 94.44 85 TYR A N 1
ATOM 638 C CA . TYR A 1 85 ? -4.401 -3.895 -4.335 1.00 94.44 85 TYR A CA 1
ATOM 639 C C . TYR A 1 85 ? -5.581 -3.071 -3.805 1.00 94.44 85 TYR A C 1
ATOM 641 O O . TYR A 1 85 ? -6.666 -3.604 -3.561 1.00 94.44 85 TYR A O 1
ATOM 649 N N . VAL A 1 86 ? -5.369 -1.764 -3.648 1.00 93.25 86 VAL A N 1
ATOM 650 C CA . VAL A 1 86 ? -6.368 -0.824 -3.133 1.00 93.25 86 VAL A CA 1
ATOM 651 C C . VAL A 1 86 ? -7.032 -0.142 -4.318 1.00 93.25 86 VAL A C 1
ATOM 653 O O . VAL A 1 86 ? -6.455 0.724 -4.977 1.00 93.25 86 VAL A O 1
ATOM 656 N N . CYS A 1 87 ? -8.263 -0.552 -4.584 1.00 87.25 87 CYS A N 1
ATOM 657 C CA . CYS A 1 87 ? -9.078 -0.088 -5.694 1.00 87.25 87 CYS A CA 1
ATOM 658 C C . CYS A 1 87 ? -10.547 -0.037 -5.271 1.00 87.25 87 CYS A C 1
ATOM 660 O O . CYS A 1 87 ? -10.965 -0.721 -4.335 1.00 87.25 87 CYS A O 1
ATOM 662 N N . ASN A 1 88 ? -11.322 0.801 -5.954 1.00 82.94 88 ASN A N 1
ATOM 663 C CA . ASN A 1 88 ? -12.773 0.771 -5.865 1.00 82.94 88 ASN A CA 1
ATOM 664 C C . ASN A 1 88 ? -13.339 -0.200 -6.917 1.00 82.94 88 ASN A C 1
ATOM 666 O O . ASN A 1 88 ? -12.622 -0.690 -7.795 1.00 82.94 88 ASN A O 1
ATOM 670 N N . GLN A 1 89 ? -14.640 -0.464 -6.818 1.00 75.12 89 GLN A N 1
ATOM 671 C CA . GLN A 1 89 ? -15.356 -1.351 -7.731 1.00 75.12 89 GLN A CA 1
ATOM 672 C C . GLN A 1 89 ? -15.219 -0.914 -9.201 1.00 75.12 89 GLN A C 1
ATOM 674 O O . GLN A 1 89 ? -14.984 -1.750 -10.063 1.00 75.12 89 GLN A O 1
ATOM 679 N N . GLU A 1 90 ? -15.267 0.392 -9.476 1.00 71.50 90 GLU A N 1
ATOM 680 C CA . GLU A 1 90 ? -15.119 0.945 -10.830 1.00 71.50 90 GLU A CA 1
ATOM 681 C C . GLU A 1 90 ? -13.757 0.605 -11.455 1.00 71.50 90 GLU A C 1
ATOM 683 O O . GLU A 1 90 ? -13.682 0.217 -12.619 1.00 71.50 90 GLU A O 1
ATOM 688 N N . ILE A 1 91 ? -12.666 0.699 -10.684 1.00 72.12 91 ILE A N 1
ATOM 689 C CA . ILE A 1 91 ? -11.332 0.309 -11.158 1.00 72.12 91 ILE A CA 1
ATOM 690 C C . ILE A 1 91 ? -11.241 -1.205 -11.362 1.00 72.12 91 ILE A C 1
ATOM 692 O O . ILE A 1 91 ? -10.640 -1.642 -12.341 1.00 72.12 91 ILE A O 1
ATOM 696 N N . LEU A 1 92 ? -11.843 -2.016 -10.486 1.00 68.19 92 LEU A N 1
ATOM 697 C CA . LEU A 1 92 ? -11.899 -3.469 -10.687 1.00 68.19 92 LEU A CA 1
ATOM 698 C C . LEU A 1 92 ? -12.626 -3.830 -11.988 1.00 68.19 92 LEU A C 1
ATOM 700 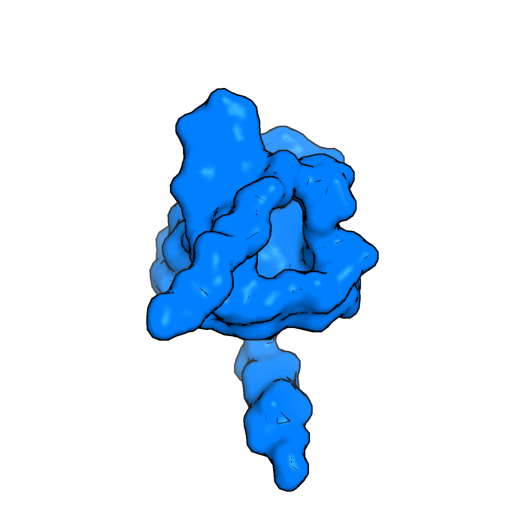O O . LEU A 1 92 ? -12.142 -4.662 -12.756 1.00 68.19 92 LEU A O 1
ATOM 704 N N . GLU A 1 93 ? -13.754 -3.179 -12.263 1.00 66.81 93 GLU A N 1
ATOM 705 C CA . GLU A 1 93 ? -14.520 -3.359 -13.496 1.00 66.81 93 GLU A CA 1
ATOM 706 C C . GLU A 1 93 ? -13.709 -2.936 -14.722 1.00 66.81 93 GLU A C 1
ATOM 708 O O . GLU A 1 93 ? -13.574 -3.721 -15.661 1.00 66.81 93 GLU A O 1
ATOM 713 N N . ALA A 1 94 ? -13.073 -1.761 -14.683 1.00 62.69 94 ALA A N 1
ATOM 714 C CA . ALA A 1 94 ? -12.220 -1.269 -15.764 1.00 62.69 94 ALA A CA 1
ATOM 715 C C . ALA A 1 94 ? -11.030 -2.201 -16.066 1.00 62.69 94 ALA A C 1
ATOM 717 O O . ALA A 1 94 ? -10.630 -2.333 -17.219 1.00 62.69 94 ALA A O 1
ATOM 718 N N . LEU A 1 95 ? -10.484 -2.880 -15.051 1.00 61.28 95 LEU A N 1
ATOM 719 C CA . LEU A 1 95 ? -9.396 -3.855 -15.203 1.00 61.28 95 LEU A CA 1
ATOM 720 C C . LEU A 1 95 ? -9.869 -5.249 -15.651 1.00 61.28 95 LEU A C 1
ATOM 722 O O . LEU A 1 95 ? -9.044 -6.073 -16.053 1.00 61.28 95 LEU A O 1
ATOM 726 N N . THR A 1 96 ? -11.172 -5.531 -15.572 1.00 62.31 96 THR A N 1
ATOM 727 C CA . THR A 1 96 ? -11.771 -6.809 -15.997 1.00 62.31 96 THR A CA 1
ATOM 728 C C . THR A 1 96 ? -12.117 -6.808 -17.487 1.00 62.31 96 THR A C 1
ATOM 730 O O . THR A 1 96 ? -12.186 -7.875 -18.102 1.00 62.31 96 THR A O 1
ATOM 733 N N . VAL A 1 97 ? -12.289 -5.629 -18.093 1.00 48.81 97 VAL A N 1
ATOM 734 C CA . VAL A 1 97 ? -12.518 -5.499 -19.535 1.00 48.81 97 VAL A CA 1
ATOM 735 C C . VAL A 1 97 ? -11.222 -5.829 -20.281 1.00 48.81 97 VAL A C 1
ATOM 737 O O . VAL A 1 97 ? -10.254 -5.069 -20.261 1.00 48.81 97 VAL A O 1
ATOM 740 N N . ARG A 1 98 ? -11.218 -7.005 -20.909 1.00 46.22 98 ARG A N 1
ATOM 741 C CA . ARG A 1 98 ? -10.218 -7.471 -21.872 1.00 46.22 98 ARG A CA 1
ATOM 742 C C . ARG A 1 98 ? -10.780 -7.407 -23.280 1.00 46.22 98 ARG A C 1
ATOM 744 O O . ARG A 1 98 ? -11.955 -7.806 -23.441 1.00 46.22 98 ARG A O 1
#

Radius of gyration: 13.04 Å; Cα contacts (8 Å, |Δi|>4): 211; chains: 1; bounding box: 28×35×32 Å

pLDDT: mean 89.67, std 13.65, range [42.78, 98.0]

Mean predicted aligned error: 5.0 Å

InterPro domains:
  IPR013974 SAF domain [PF08666] (21-86)
  IPR013974 SAF domain [SM00858] (21-92)
  IPR052172 UxaA family altronate/galactarate dehydratases [PTHR30536] (20-91)

Solvent-accessible surface area (backbone atoms only — not comparable to full-atom values): 5468 Å² total; per-residue (Å²): 128,83,71,82,57,61,71,41,52,41,80,80,49,27,46,64,78,33,94,81,29,43,35,25,30,25,74,38,74,41,52,57,46,32,28,37,33,56,101,88,50,73,42,40,23,73,47,68,41,52,53,75,40,39,26,23,71,39,71,43,50,53,72,36,71,41,24,52,73,71,36,73,81,47,63,32,90,47,71,38,52,40,26,29,75,55,71,55,71,69,55,54,52,63,70,64,68,125

Secondary structure (DSSP, 8-state):
-PPP--EEEHHHHEE--STT-SEEEESS-B-TT-EEE-SS-EEE-SS-B-TT-EEESS-B-TTPEEEETTEEEEE-SS-B-TT-EE--HHHHHHHH--

Foldseek 3Di:
DPPPQAEDECVVFWDQQDPPAQKTFGQAWHAFQRWYDDPPDIDTAHHIDHGRFMFGQAKDAAQGFHDGNNDGPDGHNHIHHHNYTDDDPVVVVVVPPD